Protein AF-A0A1V5R617-F1 (afdb_monomer_lite)

pLDDT: mean 70.95, std 18.34, range [31.22, 92.94]

Sequence (126 aa):
MLRLWLANPSRAIRITRGHPQPPNCPAWEDGQRGYFCGIEVAENHEGPVPVGRCCERIEAGEFAVFHHPAYDFEGEDAQVFAALHAAMEAWKSENRGFAPDDTRPTYQRHGSDTFGQVFCRPVKRA

Radius of gyration: 15.48 Å; chains: 1; bounding box: 42×34×39 Å

Structure (mmCIF, N/CA/C/O backbone):
data_AF-A0A1V5R617-F1
#
_entry.id   AF-A0A1V5R617-F1
#
loop_
_atom_site.group_PDB
_atom_site.id
_atom_site.type_symbol
_atom_site.label_atom_id
_atom_site.label_alt_id
_atom_site.label_comp_id
_atom_site.label_asym_id
_atom_site.label_entity_id
_atom_site.label_seq_id
_atom_site.pdbx_PDB_ins_code
_atom_site.Cartn_x
_atom_site.Cartn_y
_atom_site.Cartn_z
_atom_site.occupancy
_atom_site.B_iso_or_equiv
_atom_site.auth_seq_id
_atom_site.auth_comp_id
_atom_site.auth_asym_id
_atom_site.auth_atom_id
_atom_site.pdbx_PDB_model_num
ATOM 1 N N . MET A 1 1 ? -14.994 -7.681 -3.021 1.00 39.38 1 MET A N 1
ATOM 2 C CA . MET A 1 1 ? -15.274 -8.330 -1.715 1.00 39.38 1 MET A CA 1
ATOM 3 C C . MET A 1 1 ? -14.365 -7.679 -0.676 1.00 39.38 1 MET A C 1
ATOM 5 O O . MET A 1 1 ? -13.164 -7.880 -0.755 1.00 39.38 1 MET A O 1
ATOM 9 N N . LEU A 1 2 ? -14.891 -6.850 0.236 1.00 35.50 2 LEU A N 1
ATOM 10 C CA . LEU A 1 2 ? -14.096 -6.217 1.302 1.00 35.50 2 LEU A CA 1
ATOM 11 C C . LEU A 1 2 ? -13.626 -7.300 2.283 1.00 35.50 2 LEU A C 1
ATOM 13 O O . LEU A 1 2 ? -14.458 -8.005 2.853 1.00 35.50 2 LEU A O 1
ATOM 17 N N . ARG A 1 3 ? -12.314 -7.449 2.475 1.00 44.50 3 ARG A N 1
ATOM 18 C CA . ARG A 1 3 ? -11.746 -8.383 3.453 1.00 44.50 3 ARG A CA 1
ATOM 19 C C . ARG A 1 3 ? -10.894 -7.593 4.436 1.00 44.50 3 ARG A C 1
ATOM 21 O O . ARG A 1 3 ? -9.835 -7.099 4.071 1.00 44.50 3 ARG A O 1
ATOM 28 N N . LEU A 1 4 ? -11.366 -7.476 5.678 1.00 34.09 4 LEU A N 1
ATOM 29 C CA . LEU A 1 4 ? -10.550 -6.976 6.780 1.00 34.09 4 LEU A CA 1
ATOM 30 C C . LEU A 1 4 ? -9.444 -8.000 7.031 1.00 34.09 4 LEU A C 1
ATOM 32 O O . LEU A 1 4 ? -9.719 -9.113 7.475 1.00 34.09 4 LEU A O 1
ATOM 36 N N . TRP A 1 5 ? -8.209 -7.626 6.729 1.00 43.91 5 TRP A N 1
ATOM 37 C CA . TRP A 1 5 ? -7.045 -8.389 7.137 1.00 43.91 5 TRP A CA 1
ATOM 38 C C . TRP A 1 5 ? -6.402 -7.699 8.332 1.00 43.91 5 TRP A C 1
ATOM 40 O O . TRP A 1 5 ? -6.029 -6.532 8.252 1.00 43.91 5 TRP A O 1
ATOM 50 N N . LEU A 1 6 ? -6.154 -8.462 9.395 1.00 31.22 6 LEU A N 1
ATOM 51 C CA . LEU A 1 6 ? -4.978 -8.244 10.235 1.00 31.22 6 LEU A CA 1
ATOM 52 C C . LEU A 1 6 ? -3.765 -8.712 9.422 1.00 31.22 6 LEU A C 1
ATOM 54 O O . LEU A 1 6 ? -3.179 -9.757 9.686 1.00 31.22 6 LEU A O 1
ATOM 58 N N . ALA A 1 7 ? -3.456 -8.002 8.338 1.00 37.59 7 ALA A N 1
ATOM 59 C CA . ALA A 1 7 ? -2.202 -8.217 7.648 1.00 37.59 7 ALA A CA 1
ATOM 60 C C . ALA A 1 7 ? -1.156 -7.579 8.546 1.00 37.59 7 ALA A C 1
ATOM 62 O O . ALA A 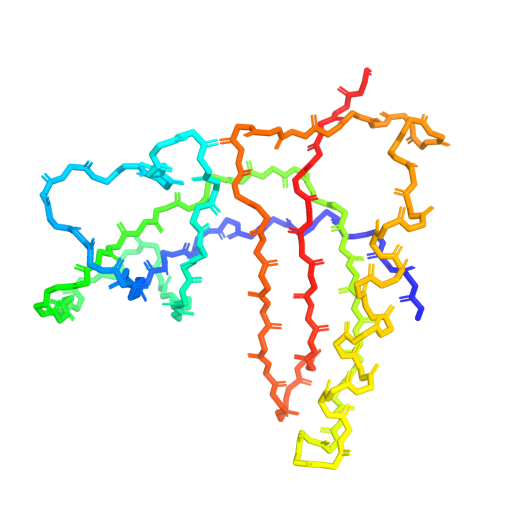1 7 ? -1.174 -6.368 8.724 1.00 37.59 7 ALA A O 1
ATOM 63 N N . ASN A 1 8 ? -0.300 -8.400 9.142 1.00 38.56 8 ASN A N 1
ATOM 64 C CA . ASN A 1 8 ? 0.940 -7.939 9.727 1.00 38.56 8 ASN A CA 1
ATOM 65 C C . ASN A 1 8 ? 1.854 -7.640 8.529 1.00 38.56 8 ASN A C 1
ATOM 67 O O . ASN A 1 8 ? 2.457 -8.576 8.004 1.00 38.56 8 ASN A O 1
ATOM 71 N N . PRO A 1 9 ? 1.947 -6.392 8.020 1.00 48.12 9 PRO A N 1
ATOM 72 C CA . PRO A 1 9 ? 2.850 -6.086 6.917 1.00 48.12 9 PRO A CA 1
ATOM 73 C C . PRO A 1 9 ? 4.288 -5.988 7.446 1.00 48.12 9 PRO A C 1
ATOM 75 O O . PRO A 1 9 ? 5.170 -5.481 6.758 1.00 48.12 9 PRO A O 1
ATOM 78 N N .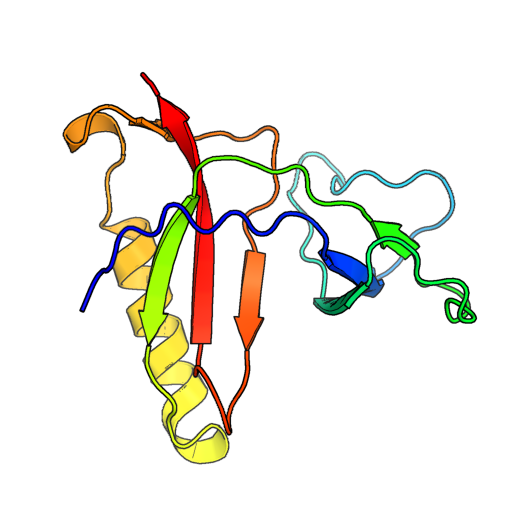 SER A 1 10 ? 4.510 -6.428 8.697 1.00 37.50 10 SER A N 1
ATOM 79 C CA . SER A 1 10 ? 5.794 -6.464 9.354 1.00 37.50 10 SER A CA 1
ATOM 80 C C . SER A 1 10 ? 6.790 -7.068 8.386 1.00 37.50 10 SER A C 1
ATOM 82 O O . SER A 1 10 ? 6.677 -8.248 8.045 1.00 37.50 10 SER A O 1
ATOM 84 N N . ARG A 1 11 ? 7.786 -6.238 8.064 1.00 44.25 11 ARG A N 1
ATOM 85 C CA . ARG A 1 11 ? 9.072 -6.566 7.437 1.00 44.25 11 ARG A CA 1
ATOM 86 C C . ARG A 1 11 ? 9.228 -6.210 5.962 1.00 44.25 11 ARG A C 1
ATOM 88 O O . ARG A 1 11 ? 10.132 -6.720 5.312 1.00 44.25 11 ARG A O 1
ATOM 95 N N . ALA A 1 12 ? 8.426 -5.263 5.486 1.00 43.59 12 ALA A N 1
ATOM 96 C CA . ALA A 1 12 ? 8.643 -4.564 4.228 1.00 43.59 12 ALA A CA 1
ATOM 97 C C . ALA A 1 12 ? 9.364 -3.226 4.457 1.00 43.59 12 ALA A C 1
ATOM 99 O O . ALA A 1 12 ? 8.744 -2.259 4.902 1.00 43.59 12 ALA A O 1
ATOM 100 N N . ILE A 1 13 ? 10.653 -3.136 4.131 1.00 49.09 13 ILE A N 1
ATOM 101 C CA . ILE A 1 13 ? 11.272 -1.827 3.878 1.00 49.09 13 ILE A CA 1
ATOM 102 C C . ILE A 1 13 ? 10.809 -1.385 2.489 1.00 49.09 13 ILE A C 1
ATOM 104 O O . ILE A 1 13 ? 10.765 -2.203 1.571 1.00 49.09 13 ILE A O 1
ATOM 108 N N . ARG A 1 14 ? 10.432 -0.117 2.309 1.00 56.34 14 ARG A N 1
ATOM 109 C CA . ARG A 1 14 ? 10.115 0.405 0.974 1.00 56.34 14 ARG A CA 1
ATOM 110 C C . ARG A 1 14 ? 11.204 1.312 0.453 1.00 56.34 14 ARG A C 1
ATOM 112 O O . ARG A 1 14 ? 11.550 2.283 1.114 1.00 56.34 14 ARG A O 1
ATOM 119 N N . ILE A 1 15 ? 11.683 1.017 -0.757 1.00 50.97 15 ILE A N 1
ATOM 120 C CA . ILE A 1 15 ? 12.578 1.903 -1.511 1.00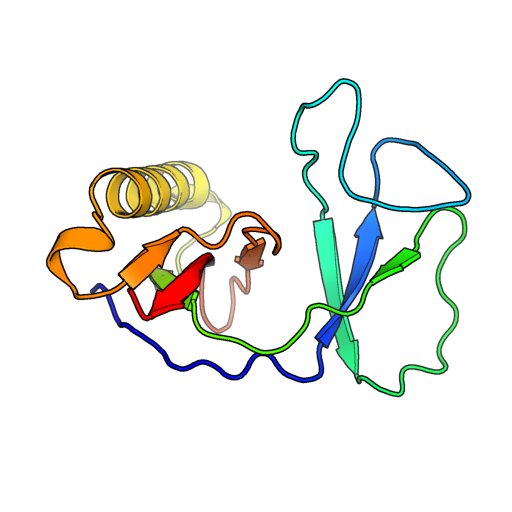 50.97 15 ILE A CA 1
ATOM 121 C C . ILE A 1 15 ? 11.715 2.942 -2.222 1.00 50.97 15 ILE A C 1
ATOM 123 O O . ILE A 1 15 ? 11.152 2.670 -3.284 1.00 50.97 15 ILE A O 1
ATOM 127 N N . THR A 1 16 ? 11.575 4.124 -1.640 1.00 50.41 16 THR A N 1
ATOM 128 C CA . THR A 1 16 ? 10.648 5.147 -2.130 1.00 50.41 16 THR A CA 1
ATOM 129 C C . THR A 1 16 ? 11.308 6.096 -3.134 1.00 50.41 16 THR A C 1
ATOM 131 O O . THR A 1 16 ? 12.449 6.520 -2.953 1.00 50.41 16 THR A O 1
ATOM 134 N N . ARG A 1 17 ? 10.605 6.435 -4.229 1.00 39.34 17 ARG A N 1
ATOM 135 C CA . ARG A 1 17 ? 10.839 7.665 -5.011 1.00 39.34 17 ARG A CA 1
ATOM 136 C C . ARG A 1 17 ? 10.056 8.778 -4.325 1.00 39.34 17 ARG A C 1
ATOM 138 O O . ARG A 1 17 ? 8.829 8.731 -4.346 1.00 39.34 17 ARG A O 1
ATOM 145 N N . GLY A 1 18 ? 10.740 9.773 -3.778 1.00 39.56 18 GLY A N 1
ATOM 146 C CA . GLY A 1 18 ? 10.148 11.100 -3.648 1.00 39.56 18 GLY A CA 1
ATOM 147 C C . GLY A 1 18 ? 10.287 11.820 -4.989 1.00 39.56 18 GLY A C 1
ATOM 148 O O . GLY A 1 18 ? 11.385 11.874 -5.546 1.00 39.56 18 GLY A O 1
ATOM 149 N N . HIS A 1 19 ? 9.200 12.372 -5.529 1.00 38.09 19 HIS A N 1
ATOM 150 C CA . HIS A 1 19 ? 9.355 13.674 -6.186 1.00 38.09 19 HIS A CA 1
ATOM 151 C C . HIS A 1 19 ? 9.798 14.659 -5.081 1.00 38.09 19 HIS A C 1
ATOM 153 O O . HIS A 1 19 ? 9.397 14.485 -3.935 1.00 38.09 19 HIS A O 1
ATOM 159 N N . PRO A 1 20 ? 10.800 15.497 -5.366 1.00 41.09 20 PRO A N 1
ATOM 160 C CA . PRO A 1 20 ? 12.087 15.502 -4.664 1.00 41.09 20 PRO A CA 1
ATOM 161 C C . PRO A 1 20 ? 12.015 15.919 -3.186 1.00 41.09 20 PRO A C 1
ATOM 163 O O . PRO A 1 20 ? 11.357 16.903 -2.891 1.00 41.09 20 PRO A O 1
ATOM 166 N N . GLN A 1 21 ? 12.821 15.279 -2.314 1.00 43.62 21 GLN A N 1
ATOM 167 C CA . GLN A 1 21 ? 13.720 15.983 -1.369 1.00 43.62 21 GLN A CA 1
ATOM 168 C C . GLN A 1 21 ? 14.675 15.051 -0.568 1.00 43.62 21 GLN A C 1
ATOM 170 O O . GLN A 1 21 ? 14.253 13.998 -0.087 1.00 43.62 21 GLN A O 1
ATOM 175 N N . PRO A 1 22 ? 15.962 15.431 -0.392 1.00 39.34 22 PRO A N 1
ATOM 176 C CA . PRO A 1 22 ? 16.873 14.940 0.659 1.00 39.34 22 PRO A CA 1
ATOM 177 C C . PRO A 1 22 ? 16.881 15.893 1.887 1.00 39.34 22 PRO A C 1
ATOM 179 O O . PRO A 1 22 ? 16.327 16.984 1.785 1.00 39.34 22 PRO A O 1
ATOM 182 N N . PRO A 1 23 ? 17.594 15.624 3.005 1.00 39.78 23 PRO A N 1
ATOM 183 C CA . PRO A 1 23 ? 18.062 14.367 3.577 1.00 39.78 23 PRO A CA 1
ATOM 184 C C . PRO A 1 23 ? 17.580 14.233 5.044 1.00 39.78 23 PRO A C 1
ATOM 186 O O . PRO A 1 23 ? 18.411 14.122 5.928 1.00 39.78 23 PRO A O 1
ATOM 189 N N . ASN A 1 24 ? 16.278 14.326 5.338 1.00 39.47 24 ASN A N 1
ATOM 190 C CA . ASN A 1 24 ? 15.689 14.018 6.658 1.00 39.47 24 ASN A CA 1
ATOM 191 C C . ASN A 1 24 ? 14.181 13.780 6.467 1.00 39.47 24 ASN A C 1
ATOM 193 O O . ASN A 1 24 ? 13.383 14.703 6.571 1.00 39.47 24 ASN A O 1
ATOM 197 N N . CYS A 1 25 ? 13.811 12.563 6.071 1.00 46.31 25 CYS A N 1
ATOM 198 C CA . CYS A 1 25 ? 12.4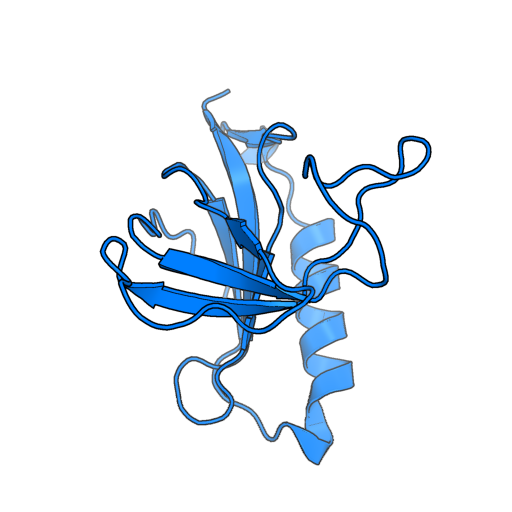79 12.227 5.563 1.00 46.31 25 CYS A CA 1
ATOM 199 C C . CYS A 1 25 ? 11.442 12.108 6.697 1.00 46.31 25 CYS A C 1
ATOM 201 O O . CYS A 1 25 ? 11.549 11.208 7.531 1.00 46.31 25 CYS A O 1
ATOM 203 N N . PRO A 1 26 ? 10.422 12.981 6.708 1.00 44.75 26 PRO A N 1
ATOM 204 C CA . PRO A 1 26 ? 9.053 12.495 6.814 1.00 44.75 26 PRO A CA 1
ATOM 205 C C . PRO A 1 26 ? 8.175 13.039 5.674 1.00 44.75 26 PRO A C 1
ATOM 207 O O . PRO A 1 26 ? 8.445 14.080 5.086 1.00 44.75 26 PRO A O 1
ATOM 210 N N . ALA A 1 27 ? 7.109 12.297 5.383 1.00 45.41 27 ALA A N 1
ATOM 211 C CA . ALA A 1 27 ? 6.113 12.431 4.316 1.00 45.41 27 ALA A CA 1
ATOM 212 C C . ALA A 1 27 ? 5.286 13.741 4.237 1.00 45.41 27 ALA A C 1
ATOM 214 O O . ALA A 1 27 ? 4.084 13.682 3.963 1.00 45.41 27 ALA A O 1
ATOM 215 N N . TRP A 1 28 ? 5.880 14.907 4.491 1.00 44.72 28 TRP A N 1
ATOM 216 C CA . TRP A 1 28 ? 5.155 16.166 4.666 1.00 44.72 28 TRP A CA 1
ATOM 217 C C . TRP A 1 28 ? 5.838 17.316 3.924 1.00 44.72 28 TRP A C 1
ATOM 219 O O . TRP A 1 28 ? 6.934 17.726 4.293 1.00 44.72 28 TRP A O 1
ATOM 229 N N . GLU A 1 29 ? 5.153 17.873 2.926 1.00 43.09 29 GLU A N 1
ATOM 230 C CA . GLU A 1 29 ? 5.483 19.171 2.325 1.00 43.09 29 GLU A CA 1
ATOM 231 C C . GLU A 1 29 ? 4.289 20.103 2.586 1.00 43.09 29 GLU A C 1
ATOM 233 O O . GLU A 1 29 ? 3.150 19.733 2.306 1.00 43.09 29 GLU A O 1
ATOM 238 N N . ASP A 1 30 ? 4.512 21.258 3.220 1.00 42.31 30 ASP A N 1
ATOM 239 C CA . ASP A 1 30 ? 3.486 22.281 3.510 1.00 42.31 30 ASP A CA 1
ATOM 240 C C . ASP A 1 30 ? 2.184 21.775 4.173 1.00 42.31 30 ASP A C 1
ATOM 242 O O . ASP A 1 30 ? 1.084 22.273 3.925 1.00 42.31 30 ASP A O 1
ATOM 246 N N . GLY A 1 31 ? 2.283 20.759 5.037 1.00 44.34 31 GLY A N 1
ATOM 247 C CA . GLY A 1 31 ? 1.118 20.165 5.706 1.00 44.34 31 GLY A CA 1
ATOM 248 C C . GLY A 1 31 ? 0.255 19.277 4.799 1.00 44.34 31 GLY A C 1
ATOM 249 O O . GLY A 1 31 ? -0.788 18.791 5.239 1.00 44.34 31 GLY A O 1
ATOM 250 N N . GLN A 1 32 ? 0.688 19.021 3.562 1.00 44.28 32 GLN A N 1
ATOM 251 C CA . GLN A 1 32 ? 0.072 18.061 2.655 1.00 44.28 32 GLN A CA 1
ATOM 252 C C . GLN A 1 32 ? 0.798 16.713 2.719 1.00 44.28 32 GLN A C 1
ATOM 254 O O . GLN A 1 32 ? 2.028 16.627 2.717 1.00 44.28 32 GLN A O 1
ATOM 259 N N . ARG A 1 33 ? 0.009 15.635 2.781 1.00 55.16 33 ARG A N 1
ATOM 260 C CA . ARG A 1 33 ? 0.519 14.262 2.707 1.00 55.16 33 ARG A CA 1
ATOM 261 C C . ARG A 1 33 ? 1.055 14.000 1.303 1.00 55.16 33 ARG A C 1
ATOM 263 O O . ARG A 1 33 ? 0.281 13.983 0.347 1.00 55.16 33 ARG A O 1
ATOM 270 N N . GLY A 1 34 ? 2.359 13.759 1.192 1.00 54.97 34 GLY A N 1
ATOM 271 C CA . GLY A 1 34 ? 2.976 13.296 -0.050 1.00 54.97 34 GLY A CA 1
ATOM 272 C C . GLY A 1 34 ? 2.590 11.849 -0.390 1.00 54.97 34 GLY A C 1
ATOM 273 O O . GLY A 1 34 ? 2.131 11.091 0.466 1.00 54.97 34 GLY A O 1
ATOM 274 N N . TYR A 1 35 ? 2.803 11.444 -1.644 1.00 56.97 35 TYR A N 1
ATOM 275 C CA . TYR A 1 35 ? 2.701 10.046 -2.071 1.00 56.97 35 TYR A CA 1
ATOM 276 C C . TYR A 1 35 ? 4.094 9.478 -2.346 1.00 56.97 35 TYR A C 1
ATOM 278 O O . TYR A 1 35 ? 4.913 10.116 -3.006 1.00 56.97 35 TYR A O 1
ATOM 286 N N . PHE A 1 36 ? 4.338 8.250 -1.890 1.00 62.69 36 PHE A N 1
ATOM 287 C CA . PHE A 1 36 ? 5.580 7.530 -2.150 1.00 62.69 36 PHE A CA 1
ATOM 288 C C . PHE A 1 36 ? 5.307 6.292 -2.990 1.00 62.69 36 PHE A C 1
ATOM 290 O O . PHE A 1 36 ? 4.444 5.478 -2.667 1.00 62.69 36 PHE A O 1
ATOM 297 N N . CYS A 1 37 ? 6.103 6.118 -4.041 1.00 65.50 37 CYS A N 1
ATOM 298 C CA . CYS A 1 37 ? 6.101 4.905 -4.847 1.00 65.50 37 CYS A CA 1
ATOM 299 C C . CYS A 1 37 ? 7.364 4.102 -4.549 1.00 65.50 37 CYS A C 1
ATOM 301 O O . CYS A 1 37 ? 8.471 4.635 -4.656 1.00 65.50 37 CYS A O 1
ATOM 303 N N . GLY A 1 38 ? 7.217 2.824 -4.214 1.00 69.38 38 GLY A N 1
ATOM 304 C CA . GLY A 1 38 ? 8.352 1.967 -3.907 1.00 69.38 38 GLY A CA 1
ATOM 305 C C . GLY A 1 38 ? 8.030 0.486 -3.978 1.00 69.38 38 GLY A C 1
ATOM 306 O O . GLY A 1 38 ? 6.869 0.101 -4.097 1.00 69.38 38 GLY A O 1
ATOM 307 N N . ILE A 1 39 ? 9.079 -0.326 -3.892 1.00 73.31 39 ILE A N 1
ATOM 308 C CA . ILE A 1 39 ? 8.984 -1.784 -3.803 1.00 73.31 39 ILE A CA 1
ATOM 309 C C . ILE A 1 39 ? 9.214 -2.231 -2.366 1.00 73.31 39 ILE A C 1
ATOM 311 O O . ILE A 1 39 ? 9.975 -1.600 -1.637 1.00 73.31 39 ILE A O 1
ATOM 315 N N . GLU A 1 40 ? 8.560 -3.315 -1.978 1.00 75.88 40 GLU A N 1
ATOM 316 C CA . GLU A 1 40 ? 8.802 -4.003 -0.716 1.00 75.88 40 GLU A CA 1
ATOM 317 C C . GLU A 1 40 ? 10.095 -4.822 -0.811 1.00 75.88 40 GLU A C 1
ATOM 319 O O . GLU A 1 40 ? 10.274 -5.613 -1.736 1.00 75.88 40 GLU A O 1
ATOM 324 N N . VAL A 1 41 ? 11.003 -4.608 0.137 1.00 73.19 41 VAL A N 1
ATOM 325 C CA . VAL A 1 41 ? 12.239 -5.377 0.308 1.00 73.19 41 VAL A CA 1
ATOM 326 C C . VAL A 1 41 ? 12.294 -5.964 1.717 1.00 73.19 41 VAL A C 1
ATOM 328 O O . VAL A 1 41 ? 11.594 -5.501 2.620 1.00 73.19 41 VAL A O 1
ATOM 331 N N . ALA A 1 42 ? 13.130 -6.987 1.902 1.00 76.62 42 ALA A N 1
ATOM 332 C CA . ALA A 1 42 ? 13.317 -7.638 3.195 1.00 76.62 42 ALA A CA 1
ATOM 333 C C . ALA A 1 42 ? 13.752 -6.641 4.289 1.00 76.62 42 ALA A C 1
ATOM 335 O O . ALA A 1 42 ? 14.482 -5.689 4.021 1.00 76.62 42 ALA A O 1
ATOM 336 N N . GLU A 1 43 ? 13.350 -6.885 5.538 1.00 71.50 43 GLU A N 1
ATOM 337 C CA . GLU A 1 43 ? 13.704 -6.032 6.687 1.00 71.50 43 GLU A CA 1
ATOM 338 C C . GLU A 1 43 ? 15.217 -5.880 6.902 1.00 71.50 43 GLU A C 1
ATOM 340 O O . GLU A 1 43 ? 15.671 -4.847 7.384 1.00 71.50 43 GLU A O 1
ATOM 345 N N . ASN A 1 44 ? 15.998 -6.888 6.525 1.00 78.56 44 ASN A N 1
ATOM 346 C CA . ASN A 1 44 ? 17.456 -6.878 6.564 1.00 78.56 44 ASN A CA 1
ATOM 347 C C . ASN A 1 44 ? 18.066 -6.636 5.174 1.00 78.56 44 ASN A C 1
ATOM 349 O O . ASN A 1 44 ? 19.097 -7.214 4.845 1.00 78.56 44 ASN A O 1
ATOM 353 N N . HIS A 1 45 ? 17.413 -5.847 4.316 1.00 79.75 45 HIS A N 1
ATOM 354 C CA . HIS A 1 45 ? 17.965 -5.518 3.007 1.00 79.75 45 HIS A CA 1
ATOM 355 C C . HIS A 1 45 ? 19.293 -4.760 3.149 1.00 79.75 45 HIS A C 1
ATOM 357 O O . HIS A 1 45 ? 19.318 -3.592 3.526 1.00 79.75 45 HIS A O 1
ATOM 363 N N . GLU A 1 46 ? 20.387 -5.435 2.801 1.00 80.56 46 GLU A N 1
ATOM 364 C CA . GLU A 1 46 ? 21.750 -4.882 2.756 1.00 80.56 46 GLU A CA 1
ATOM 365 C C . GLU A 1 46 ? 22.159 -4.448 1.337 1.00 80.56 46 GLU A C 1
ATOM 367 O O . GLU A 1 46 ? 23.301 -4.059 1.093 1.00 80.56 46 GLU A O 1
ATOM 372 N N . GLY A 1 47 ? 21.236 -4.539 0.374 1.00 80.50 47 GLY A N 1
ATOM 373 C CA . GLY A 1 47 ? 21.488 -4.141 -1.005 1.00 80.50 47 GLY A CA 1
ATOM 374 C C . GLY A 1 47 ? 21.626 -2.622 -1.166 1.00 80.50 47 GLY A C 1
ATOM 375 O O . GLY A 1 47 ? 21.195 -1.844 -0.310 1.00 80.50 47 GLY A O 1
ATOM 376 N N . PRO A 1 48 ? 22.230 -2.170 -2.278 1.00 80.75 48 PRO A N 1
ATOM 377 C CA . PRO A 1 48 ? 22.399 -0.749 -2.535 1.00 80.75 48 PRO A CA 1
ATOM 378 C C . PRO A 1 48 ? 21.042 -0.068 -2.742 1.00 80.75 48 PRO A C 1
ATOM 380 O O . PRO A 1 48 ? 20.254 -0.457 -3.606 1.00 80.75 48 PRO A O 1
ATOM 383 N N . VAL A 1 49 ? 20.804 1.009 -1.995 1.00 80.56 49 VAL A N 1
ATOM 384 C CA . VAL A 1 49 ? 19.677 1.920 -2.223 1.00 80.56 49 VAL A CA 1
ATOM 385 C C . VAL A 1 49 ? 20.094 2.936 -3.292 1.00 80.56 49 VAL A C 1
ATOM 387 O O . VAL A 1 49 ? 21.103 3.620 -3.103 1.00 80.56 49 VAL A O 1
ATOM 390 N N . PRO A 1 50 ? 19.373 3.053 -4.426 1.00 76.81 50 PRO A N 1
ATOM 391 C CA . PRO A 1 50 ? 19.751 3.988 -5.483 1.00 76.81 50 PRO A CA 1
ATOM 392 C C . PRO A 1 50 ? 19.796 5.443 -4.997 1.00 76.81 50 PRO A C 1
ATOM 394 O O . PRO A 1 50 ? 19.021 5.844 -4.129 1.00 76.81 50 PRO A O 1
ATOM 397 N N . VAL A 1 51 ? 20.665 6.258 -5.601 1.00 77.75 51 VAL A N 1
ATOM 398 C CA . VAL A 1 51 ? 20.780 7.691 -5.278 1.00 77.75 51 VAL A CA 1
ATOM 399 C C . VAL A 1 51 ? 19.416 8.382 -5.405 1.00 77.75 51 VAL A C 1
ATOM 401 O O . VAL A 1 51 ? 18.698 8.193 -6.388 1.00 77.75 51 VAL A O 1
ATOM 404 N N . GLY A 1 52 ? 19.058 9.186 -4.400 1.00 71.50 52 GLY A N 1
ATOM 405 C CA . GLY A 1 52 ? 17.769 9.885 -4.344 1.00 71.50 52 GLY A CA 1
ATOM 406 C C . GLY A 1 52 ? 16.587 8.998 -3.937 1.00 71.50 52 GLY A C 1
ATOM 407 O O . GLY A 1 52 ? 15.437 9.393 -4.126 1.00 71.50 52 GLY A O 1
ATOM 408 N N . ARG A 1 53 ? 16.851 7.799 -3.407 1.00 68.31 53 ARG A N 1
ATOM 409 C CA . ARG A 1 53 ? 15.852 6.914 -2.804 1.00 68.31 53 ARG A CA 1
ATOM 410 C C . ARG A 1 53 ? 16.120 6.754 -1.314 1.00 68.31 53 ARG A C 1
ATOM 412 O O . ARG A 1 53 ? 17.264 6.839 -0.873 1.00 68.31 53 ARG A O 1
ATOM 419 N N . CYS A 1 54 ? 15.061 6.477 -0.566 1.00 69.00 54 CYS A N 1
ATOM 420 C CA . CYS A 1 54 ? 15.134 6.191 0.861 1.00 69.00 54 CYS A CA 1
ATOM 421 C C . CYS A 1 54 ? 14.521 4.823 1.145 1.00 69.00 54 CYS A C 1
ATOM 423 O O . CYS A 1 54 ? 13.583 4.407 0.467 1.00 69.00 54 CYS A O 1
ATOM 425 N N . CYS A 1 55 ? 15.055 4.149 2.159 1.00 70.56 55 CYS A N 1
ATOM 426 C CA . CYS A 1 55 ? 14.453 2.965 2.750 1.00 70.56 55 CYS A CA 1
ATOM 427 C C . CYS A 1 55 ? 13.653 3.392 3.976 1.00 70.56 55 CYS A C 1
ATOM 429 O O . CYS A 1 55 ? 14.238 3.818 4.969 1.00 70.56 55 CYS A O 1
ATOM 431 N N . GLU A 1 56 ? 12.331 3.273 3.911 1.00 71.50 56 GLU A N 1
ATOM 432 C CA . GLU A 1 56 ? 11.456 3.575 5.043 1.00 71.50 56 GLU A CA 1
ATOM 433 C C . GLU A 1 56 ? 10.842 2.293 5.603 1.00 71.50 56 GLU A C 1
ATOM 435 O O . GLU A 1 56 ? 10.383 1.421 4.855 1.00 71.50 56 GLU A O 1
ATOM 440 N N . ARG A 1 57 ? 10.850 2.181 6.933 1.00 72.56 57 ARG A N 1
ATOM 441 C CA . ARG A 1 57 ? 10.169 1.111 7.654 1.00 72.56 57 ARG A CA 1
ATOM 442 C C . ARG A 1 57 ? 8.740 1.547 7.942 1.00 72.56 57 ARG A C 1
ATOM 444 O O . ARG A 1 57 ? 8.520 2.570 8.579 1.00 72.56 57 ARG A O 1
ATOM 451 N N . ILE A 1 58 ? 7.782 0.731 7.518 1.00 72.19 58 ILE A N 1
ATOM 452 C CA . ILE A 1 58 ? 6.386 0.890 7.921 1.00 72.19 58 ILE A CA 1
ATOM 453 C C . ILE A 1 58 ? 6.156 -0.001 9.136 1.00 72.19 58 ILE A C 1
ATOM 455 O O . ILE A 1 58 ? 6.268 -1.225 9.047 1.00 72.19 58 ILE A O 1
ATOM 459 N N . GLU A 1 59 ? 5.846 0.622 10.269 1.00 72.81 59 GLU A N 1
ATOM 460 C CA . GLU A 1 59 ? 5.561 -0.097 11.507 1.00 72.81 59 GLU A CA 1
ATOM 461 C C . GLU A 1 59 ? 4.324 -0.993 11.371 1.00 72.81 59 GLU A C 1
ATOM 463 O O . GLU A 1 59 ? 3.342 -0.671 10.687 1.00 72.81 59 GLU A O 1
ATOM 468 N N . ALA A 1 60 ? 4.378 -2.138 12.049 1.00 75.38 60 ALA A N 1
ATOM 469 C CA . ALA A 1 60 ? 3.259 -3.063 12.111 1.00 75.38 60 ALA A CA 1
ATOM 470 C C . ALA A 1 60 ? 2.054 -2.417 12.809 1.00 75.38 60 ALA A C 1
ATOM 472 O O . ALA A 1 60 ? 2.191 -1.641 13.753 1.00 75.38 60 ALA A O 1
ATOM 473 N N . GLY A 1 61 ? 0.851 -2.773 12.371 1.00 78.62 61 GLY A N 1
ATOM 474 C CA . GLY A 1 61 ? -0.376 -2.350 13.033 1.00 78.62 61 GLY A CA 1
ATOM 475 C C . GLY A 1 61 ? -1.616 -2.736 12.244 1.00 78.62 61 GLY A C 1
ATOM 476 O O . GLY A 1 61 ? -1.532 -3.438 11.238 1.00 78.62 61 GLY A O 1
ATOM 477 N N . GLU A 1 62 ? -2.778 -2.282 12.707 1.00 85.75 62 GLU A N 1
ATOM 478 C CA . GLU A 1 62 ? -4.056 -2.598 12.069 1.00 85.75 62 GLU A CA 1
ATOM 479 C C . GLU A 1 62 ? -4.287 -1.705 10.838 1.00 85.75 62 GLU A C 1
ATOM 481 O O . GLU A 1 62 ? -3.954 -0.513 10.838 1.00 85.75 62 GLU A O 1
ATOM 486 N N . PHE A 1 63 ? -4.851 -2.298 9.782 1.00 84.94 63 PHE A N 1
ATOM 487 C CA . PHE A 1 63 ? -5.209 -1.619 8.538 1.00 84.94 63 PHE A CA 1
ATOM 488 C C . PHE A 1 63 ? -6.594 -2.077 8.067 1.00 84.94 63 PHE A C 1
ATOM 490 O O . PHE A 1 63 ? -6.919 -3.264 8.094 1.00 84.94 63 PHE A O 1
ATOM 497 N N . ALA A 1 64 ? -7.396 -1.142 7.566 1.00 87.38 64 ALA A N 1
ATOM 498 C CA . ALA A 1 64 ? -8.523 -1.461 6.704 1.00 87.38 64 ALA A CA 1
ATOM 499 C C . ALA A 1 64 ? -7.994 -1.736 5.290 1.00 87.38 64 ALA A C 1
ATOM 501 O O . ALA A 1 64 ? -7.298 -0.899 4.711 1.00 87.38 64 ALA A O 1
ATOM 502 N N . VAL A 1 65 ? -8.306 -2.916 4.752 1.00 86.56 65 VAL A N 1
ATOM 503 C CA . VAL A 1 65 ? -7.760 -3.402 3.480 1.00 86.56 65 VAL A CA 1
ATOM 504 C C . VAL A 1 65 ? -8.865 -3.488 2.429 1.00 86.56 65 VAL A C 1
ATOM 506 O O . VAL A 1 65 ? -9.858 -4.197 2.599 1.00 86.56 65 VAL A O 1
ATOM 509 N N . PHE A 1 66 ? -8.671 -2.774 1.324 1.00 88.12 66 PHE A N 1
ATOM 510 C CA . PHE A 1 66 ? -9.543 -2.774 0.152 1.00 88.12 66 PHE A CA 1
ATOM 511 C C . PHE A 1 66 ? -8.809 -3.495 -0.966 1.00 88.12 66 PHE A C 1
ATOM 513 O O . PHE A 1 66 ? -7.707 -3.102 -1.329 1.00 88.12 66 PHE A O 1
ATOM 520 N N . HIS A 1 67 ? -9.391 -4.576 -1.474 1.00 88.94 67 HIS A N 1
ATOM 521 C CA . HIS A 1 67 ? -8.715 -5.490 -2.388 1.00 88.94 67 HIS A CA 1
ATOM 522 C C . HIS A 1 67 ? -9.544 -5.715 -3.644 1.00 88.94 67 HIS A C 1
ATOM 524 O O . HIS A 1 67 ? -10.744 -6.003 -3.564 1.00 88.94 67 HIS A O 1
ATOM 530 N N . HIS A 1 68 ? -8.867 -5.619 -4.782 1.00 88.62 68 HIS A N 1
ATOM 531 C CA . HIS A 1 68 ? -9.331 -6.111 -6.063 1.00 88.62 68 HIS A CA 1
ATOM 532 C C . HIS A 1 68 ? -8.381 -7.224 -6.536 1.00 88.62 68 HIS A C 1
ATOM 534 O O . HIS A 1 68 ? -7.164 -7.021 -6.492 1.00 88.62 68 HIS A O 1
ATOM 540 N N . PRO A 1 69 ? -8.894 -8.397 -6.963 1.00 88.69 69 PRO A N 1
ATOM 541 C CA . PRO A 1 69 ? -8.063 -9.461 -7.533 1.00 88.69 69 PRO A CA 1
ATOM 542 C C . PRO A 1 69 ? -7.346 -8.988 -8.804 1.00 88.69 69 PRO A C 1
ATOM 544 O O . PRO A 1 69 ? -7.616 -7.889 -9.281 1.00 88.69 69 PRO A O 1
ATOM 547 N N . ALA A 1 70 ? -6.440 -9.810 -9.341 1.00 88.44 70 ALA A N 1
ATOM 548 C CA . ALA A 1 70 ? -5.785 -9.542 -10.621 1.00 88.44 70 ALA A CA 1
ATOM 549 C C . ALA A 1 70 ? -6.809 -9.197 -11.721 1.00 88.44 70 ALA A C 1
ATOM 551 O O . ALA A 1 70 ? -7.910 -9.753 -11.747 1.00 88.44 70 ALA A O 1
ATOM 552 N N . TYR A 1 71 ? -6.434 -8.258 -12.582 1.00 87.75 71 TYR A N 1
ATOM 553 C CA . TYR A 1 71 ? -7.248 -7.692 -13.657 1.00 87.75 71 TYR A CA 1
ATOM 554 C C . TYR A 1 71 ? -6.337 -7.316 -14.832 1.00 87.75 71 TYR A C 1
ATOM 556 O O . TYR A 1 71 ? -5.114 -7.271 -14.664 1.00 87.75 71 TYR A O 1
ATOM 564 N N . ASP A 1 72 ? -6.914 -7.051 -16.003 1.00 88.69 72 ASP A N 1
ATOM 565 C CA . ASP A 1 72 ? -6.162 -6.523 -17.140 1.00 88.69 72 ASP A CA 1
ATOM 566 C C . ASP A 1 72 ? -5.747 -5.080 -16.845 1.00 88.69 72 ASP A C 1
ATOM 568 O O . ASP A 1 72 ? -6.548 -4.148 -16.919 1.00 88.69 72 ASP A O 1
ATOM 572 N N . PHE A 1 73 ? -4.484 -4.892 -16.465 1.00 84.31 73 PHE A N 1
ATOM 573 C CA . PHE A 1 73 ? -3.995 -3.590 -16.032 1.00 84.31 73 PHE A CA 1
ATOM 574 C C . PHE A 1 73 ? -4.069 -2.535 -17.141 1.00 84.31 73 PHE A C 1
ATOM 576 O O . PHE A 1 73 ? -4.358 -1.374 -16.862 1.00 84.31 73 PHE A O 1
ATOM 583 N N . GLU A 1 74 ? -3.852 -2.924 -18.398 1.00 87.12 74 GLU A N 1
ATOM 584 C CA . GLU A 1 74 ? -3.871 -1.977 -19.514 1.00 87.12 74 GLU A CA 1
ATOM 585 C C . GLU A 1 74 ? -5.293 -1.494 -19.825 1.00 87.12 74 GLU A C 1
ATOM 587 O O . GLU A 1 74 ? -5.489 -0.322 -20.155 1.00 87.12 74 GLU A O 1
ATOM 592 N N . GLY A 1 75 ? -6.287 -2.378 -19.693 1.00 90.81 75 GLY A N 1
ATOM 593 C CA . GLY A 1 75 ? -7.685 -2.078 -20.002 1.00 90.81 75 GLY A CA 1
ATOM 594 C C . GLY A 1 75 ? -8.521 -1.565 -18.825 1.00 90.81 75 GLY A C 1
ATOM 595 O O . GLY A 1 75 ? -9.457 -0.791 -19.034 1.00 90.81 75 GLY A O 1
ATOM 596 N N . GLU A 1 76 ? -8.214 -1.983 -17.594 1.00 89.50 76 GLU A N 1
ATOM 597 C CA . GLU A 1 76 ? -9.138 -1.873 -16.454 1.00 89.50 76 GLU A CA 1
ATOM 598 C C . GLU A 1 76 ? -8.610 -1.022 -15.278 1.00 89.50 76 GLU A C 1
ATOM 600 O O . GLU A 1 76 ? -9.396 -0.696 -14.384 1.00 89.50 76 GLU A O 1
ATOM 605 N N . ASP A 1 77 ? -7.334 -0.598 -15.257 1.00 88.25 77 ASP A N 1
ATOM 606 C CA . ASP A 1 77 ? -6.717 0.076 -14.088 1.00 88.25 77 ASP A CA 1
ATOM 607 C C . ASP A 1 77 ? -7.501 1.299 -13.604 1.00 88.25 77 ASP A C 1
ATOM 609 O O . ASP A 1 77 ? -7.840 1.396 -12.424 1.00 88.25 77 ASP A O 1
ATOM 613 N N . ALA A 1 78 ? -7.899 2.197 -14.509 1.00 89.31 78 ALA A N 1
ATOM 614 C CA . ALA A 1 78 ? -8.652 3.393 -14.132 1.00 89.31 78 ALA A CA 1
ATOM 615 C C . ALA A 1 78 ? -9.990 3.054 -13.445 1.00 89.31 78 ALA A C 1
ATOM 617 O O . ALA A 1 78 ? -10.385 3.707 -12.473 1.00 89.31 78 ALA A O 1
ATOM 618 N N . GLN A 1 79 ? -10.683 2.019 -13.927 1.00 92.94 79 GLN A N 1
ATOM 619 C CA . GLN A 1 79 ? -11.955 1.579 -13.360 1.00 92.94 79 GLN A CA 1
ATOM 620 C C . GLN A 1 79 ? -11.751 0.914 -11.996 1.00 92.94 79 GLN A C 1
ATOM 622 O O . GLN A 1 79 ? -12.475 1.223 -11.044 1.00 92.94 79 GLN A O 1
ATOM 627 N N . VAL A 1 80 ? -10.763 0.023 -11.888 1.00 90.06 80 VAL A N 1
ATOM 628 C CA . VAL A 1 80 ? -10.459 -0.692 -10.645 1.00 90.06 80 VAL A CA 1
ATOM 629 C C . VAL A 1 80 ? -9.970 0.273 -9.567 1.00 90.06 80 VAL A C 1
ATOM 631 O O . VAL A 1 80 ? -10.453 0.221 -8.431 1.00 90.06 80 VAL A O 1
ATOM 634 N N . PHE A 1 81 ? -9.088 1.209 -9.921 1.00 87.75 81 PHE A N 1
ATOM 635 C CA . PHE A 1 81 ? -8.623 2.268 -9.031 1.00 87.75 81 PHE A CA 1
ATOM 636 C C . PHE A 1 81 ? -9.798 3.091 -8.491 1.00 87.75 81 PHE A C 1
ATOM 638 O O . PHE A 1 81 ? -9.922 3.274 -7.276 1.00 87.75 81 PHE A O 1
ATOM 645 N N . ALA A 1 82 ? -10.696 3.549 -9.372 1.00 89.19 82 ALA A N 1
ATOM 646 C CA . ALA A 1 82 ? -11.865 4.328 -8.975 1.00 89.19 82 ALA A CA 1
ATOM 647 C C . ALA A 1 82 ? -12.794 3.537 -8.039 1.00 89.19 82 ALA A C 1
ATOM 649 O O . ALA A 1 82 ? -13.265 4.074 -7.033 1.00 89.19 82 ALA A O 1
ATOM 650 N N . ALA A 1 83 ? -13.019 2.251 -8.321 1.00 90.62 83 ALA A N 1
ATOM 651 C CA . ALA A 1 83 ? -13.842 1.381 -7.487 1.00 90.62 83 ALA A CA 1
ATOM 652 C C . ALA A 1 83 ? -13.235 1.163 -6.089 1.00 90.62 83 ALA A C 1
ATOM 654 O O . ALA A 1 83 ? -13.947 1.239 -5.084 1.00 90.62 83 ALA A O 1
ATOM 655 N N . LEU A 1 84 ? -11.920 0.932 -6.004 1.00 88.81 84 LEU A N 1
ATOM 656 C CA . LEU A 1 84 ? -11.209 0.795 -4.730 1.00 88.81 84 LEU A CA 1
ATOM 657 C C . LEU A 1 84 ? -11.233 2.091 -3.920 1.00 88.81 84 LEU A C 1
ATOM 659 O O . LEU A 1 84 ? -11.492 2.055 -2.716 1.00 88.81 84 LEU A O 1
ATOM 663 N N . HIS A 1 85 ? -11.022 3.234 -4.574 1.00 87.38 85 HIS A N 1
ATOM 664 C CA . HIS A 1 85 ? -11.088 4.539 -3.926 1.00 87.38 85 HIS A CA 1
ATOM 665 C C . HIS A 1 85 ? -12.495 4.827 -3.385 1.00 87.38 85 HIS A C 1
ATOM 667 O O . HIS A 1 85 ? -12.651 5.197 -2.223 1.00 87.38 85 HIS A O 1
ATOM 673 N N . ALA A 1 86 ? -13.535 4.591 -4.189 1.00 87.50 86 ALA A N 1
ATOM 674 C CA . ALA A 1 86 ? -14.922 4.759 -3.759 1.00 87.50 86 ALA A CA 1
ATOM 675 C C . ALA A 1 86 ? -15.269 3.853 -2.565 1.00 87.50 86 ALA A C 1
ATOM 677 O O . ALA A 1 86 ? -15.908 4.299 -1.611 1.00 87.50 86 ALA A O 1
ATOM 678 N N . ALA A 1 87 ? -14.806 2.598 -2.578 1.00 88.94 87 ALA A N 1
ATOM 679 C CA . ALA A 1 87 ? -14.991 1.678 -1.460 1.00 88.94 87 ALA A CA 1
ATOM 680 C C . ALA A 1 87 ? -14.287 2.165 -0.182 1.00 88.94 87 ALA A C 1
ATOM 682 O O . ALA A 1 87 ? -14.853 2.054 0.908 1.00 88.94 87 ALA A O 1
ATOM 683 N N . MET A 1 88 ? -13.081 2.723 -0.313 1.00 86.06 88 MET A N 1
ATOM 684 C CA . MET A 1 88 ? -12.324 3.293 0.801 1.00 86.06 88 MET A CA 1
ATOM 685 C C . MET A 1 88 ? -13.013 4.516 1.416 1.00 86.06 88 MET A C 1
ATOM 687 O O . MET A 1 88 ? -13.088 4.612 2.640 1.00 86.06 88 MET A O 1
ATOM 691 N N . GLU A 1 89 ? -13.543 5.422 0.594 1.00 85.50 89 GLU A N 1
ATOM 692 C CA . GLU A 1 89 ? -14.250 6.633 1.044 1.00 85.50 89 GLU A CA 1
ATOM 693 C C . GLU A 1 89 ? -15.597 6.328 1.719 1.00 85.50 89 GLU A C 1
ATOM 695 O O . GLU A 1 89 ? -15.978 6.941 2.730 1.00 85.50 89 GLU A O 1
ATOM 700 N N . ALA A 1 90 ? -16.320 5.342 1.182 1.00 87.94 90 ALA A N 1
ATOM 701 C CA . ALA A 1 90 ? -17.591 4.886 1.733 1.00 87.94 90 ALA A CA 1
ATOM 702 C C . ALA A 1 90 ? -17.424 4.146 3.071 1.00 87.94 90 ALA A C 1
ATOM 704 O O . ALA A 1 90 ? -18.359 4.085 3.874 1.00 87.94 90 ALA A O 1
ATOM 705 N N . TRP A 1 91 ? -16.246 3.578 3.332 1.00 87.06 91 TRP A N 1
ATOM 706 C CA . TRP A 1 91 ? -15.989 2.826 4.550 1.00 87.06 91 TRP A CA 1
ATOM 707 C C . TRP A 1 91 ? -15.744 3.751 5.749 1.00 87.06 91 TRP A C 1
ATOM 709 O O . TRP A 1 91 ? -14.848 4.593 5.738 1.00 87.06 91 TRP A O 1
ATOM 719 N N . LYS A 1 92 ? -16.536 3.569 6.812 1.00 85.38 92 LYS A N 1
ATOM 720 C CA . LYS A 1 92 ? -16.431 4.328 8.068 1.00 85.38 92 LYS A CA 1
ATOM 721 C C . LYS A 1 92 ? -15.889 3.437 9.183 1.00 85.38 92 LYS A C 1
ATOM 723 O O . LYS A 1 92 ? -16.502 2.415 9.503 1.00 85.38 92 LYS A O 1
ATOM 728 N N . SER A 1 93 ? -14.744 3.816 9.755 1.00 81.69 93 SER A N 1
ATOM 729 C CA . SER A 1 93 ? -14.075 3.058 10.821 1.00 81.69 93 SER A CA 1
ATOM 730 C C . SER A 1 93 ? -14.889 3.027 12.112 1.00 81.69 93 SER A C 1
ATOM 732 O O . SER A 1 93 ? -14.922 1.983 12.769 1.00 81.69 93 SER A O 1
ATOM 734 N N . GLU A 1 94 ? -15.591 4.120 12.445 1.00 80.69 94 GLU A N 1
ATOM 735 C CA . GLU A 1 94 ? -16.299 4.239 13.728 1.00 80.69 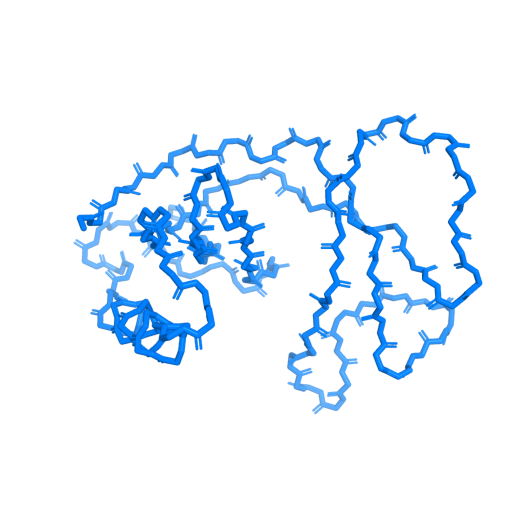94 GLU A CA 1
ATOM 736 C C . GLU A 1 94 ? -17.400 3.181 13.866 1.00 80.69 94 GLU A C 1
ATOM 738 O O . GLU A 1 94 ? -17.554 2.563 14.918 1.00 80.69 94 GLU A O 1
ATOM 743 N N . ASN A 1 95 ? -18.083 2.864 12.762 1.00 84.94 95 ASN A N 1
ATOM 744 C CA . ASN A 1 95 ? -19.131 1.839 12.702 1.00 84.94 95 ASN A CA 1
ATOM 745 C C . ASN A 1 95 ? -18.619 0.414 12.976 1.00 84.94 95 ASN A C 1
ATOM 747 O O . ASN A 1 95 ? -19.405 -0.534 12.991 1.00 84.94 95 ASN A O 1
ATOM 751 N N . ARG A 1 96 ? -17.301 0.236 13.123 1.00 81.12 96 ARG A N 1
ATOM 752 C CA . ARG A 1 96 ? -16.643 -1.060 13.312 1.00 81.12 96 ARG A CA 1
ATOM 753 C C . ARG A 1 96 ? -15.726 -1.107 14.537 1.00 81.12 96 ARG A C 1
ATOM 755 O O . ARG A 1 96 ? -14.981 -2.072 14.667 1.00 81.12 96 ARG A O 1
ATOM 762 N N . GLY A 1 97 ? -15.784 -0.106 15.423 1.00 87.75 97 GLY A N 1
ATOM 763 C CA . GLY A 1 97 ? -14.956 -0.053 16.637 1.00 87.75 97 GLY A CA 1
ATOM 764 C C . GLY A 1 97 ? -13.499 0.346 16.384 1.00 87.75 97 GLY A C 1
ATOM 765 O O . GLY A 1 97 ? -12.616 0.005 17.170 1.00 87.75 97 GLY A O 1
ATOM 766 N N . PHE A 1 98 ? -13.240 1.043 15.277 1.00 88.88 98 PHE A N 1
ATOM 767 C CA . PHE A 1 98 ? -11.919 1.552 14.929 1.00 88.88 98 PHE A CA 1
ATOM 768 C C . PHE A 1 98 ? -11.950 3.073 14.757 1.00 88.88 98 PHE A C 1
ATOM 770 O O . PHE A 1 98 ? -12.958 3.651 14.354 1.00 88.88 98 PHE A O 1
ATOM 777 N N . ALA A 1 99 ? -10.810 3.712 14.987 1.00 89.56 99 ALA A N 1
ATOM 778 C CA . ALA A 1 99 ? -10.544 5.094 14.616 1.00 89.56 99 ALA A CA 1
ATOM 779 C C . ALA A 1 99 ? -9.468 5.142 13.513 1.00 89.56 99 ALA A C 1
ATOM 781 O O . ALA A 1 99 ? -8.607 4.253 13.464 1.00 89.56 99 ALA A O 1
ATOM 782 N N . PRO A 1 100 ? -9.476 6.162 12.636 1.00 86.00 100 PRO A N 1
ATOM 783 C CA . PRO A 1 100 ? -8.365 6.406 11.723 1.00 86.00 100 PRO A CA 1
ATOM 784 C C . PRO A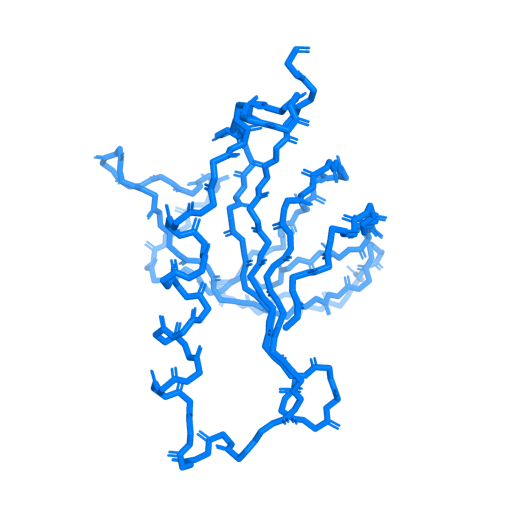 1 100 ? -7.052 6.573 12.500 1.00 86.00 100 PRO A C 1
ATOM 786 O O . PRO A 1 100 ? -7.028 7.177 13.578 1.00 86.00 100 PRO A O 1
ATOM 789 N N . ASP A 1 101 ? -5.959 6.034 11.961 1.00 85.44 101 ASP A N 1
ATOM 790 C CA . ASP A 1 101 ? -4.622 6.268 12.501 1.00 85.44 101 ASP A CA 1
ATOM 791 C C . ASP A 1 101 ? -3.774 7.076 11.522 1.00 85.44 101 ASP A C 1
ATOM 793 O O . ASP A 1 101 ? -3.101 6.544 10.644 1.00 85.44 101 ASP A O 1
ATOM 797 N N . ASP A 1 102 ? -3.806 8.390 11.716 1.00 79.81 102 ASP A N 1
ATOM 798 C CA . ASP A 1 102 ? -3.139 9.357 10.857 1.00 79.81 102 ASP A CA 1
ATOM 799 C C . ASP A 1 102 ? -1.624 9.482 11.078 1.00 79.81 102 ASP A C 1
ATOM 801 O O . ASP A 1 102 ? -0.963 10.241 10.363 1.00 79.81 102 ASP A O 1
ATOM 805 N N . THR A 1 103 ? -1.071 8.733 12.036 1.00 81.00 103 THR A N 1
ATOM 806 C CA . THR A 1 103 ? 0.374 8.694 12.314 1.00 81.00 103 THR A CA 1
ATOM 807 C C . THR A 1 103 ? 1.137 7.778 11.356 1.00 81.00 103 THR A C 1
ATOM 809 O O . THR A 1 103 ? 2.360 7.864 11.265 1.00 81.00 103 THR A O 1
ATOM 812 N N . ARG A 1 104 ? 0.423 6.915 10.621 1.00 77.31 104 ARG A N 1
ATOM 813 C CA . ARG A 1 104 ? 0.979 5.974 9.643 1.00 77.31 104 ARG A CA 1
ATOM 814 C C . ARG A 1 104 ? 0.503 6.323 8.227 1.00 77.31 104 ARG A C 1
ATOM 816 O O . ARG A 1 104 ? -0.580 6.889 8.062 1.00 77.31 104 ARG A O 1
ATOM 823 N N . PRO A 1 105 ? 1.274 5.978 7.184 1.00 74.50 105 PRO A N 1
ATOM 824 C CA . PRO A 1 105 ? 0.863 6.230 5.811 1.00 74.50 105 PRO A CA 1
ATOM 825 C C . PRO A 1 105 ? -0.241 5.261 5.363 1.00 74.50 105 PRO A C 1
ATOM 827 O O . PRO A 1 105 ? -0.189 4.057 5.629 1.00 74.50 105 PRO A O 1
ATOM 830 N N . THR A 1 106 ? -1.207 5.775 4.599 1.00 79.19 106 THR A N 1
ATOM 831 C CA . THR A 1 106 ? -2.016 4.943 3.698 1.00 79.19 106 THR A CA 1
ATOM 832 C C . THR A 1 106 ? -1.126 4.509 2.548 1.00 79.19 106 THR A C 1
ATOM 834 O O . THR A 1 106 ? -0.415 5.333 1.973 1.00 79.19 106 THR A O 1
ATOM 837 N N . TYR A 1 107 ? -1.173 3.238 2.170 1.00 77.88 107 TYR A N 1
ATOM 838 C CA . TYR A 1 107 ? -0.382 2.769 1.044 1.00 77.88 107 TYR A CA 1
ATOM 839 C C . TYR A 1 107 ? -1.158 1.859 0.109 1.00 77.88 107 TYR A C 1
ATOM 841 O O . TYR A 1 107 ? -2.092 1.165 0.506 1.00 77.88 107 TYR A O 1
ATOM 849 N N . GLN A 1 108 ? -0.714 1.840 -1.142 1.00 79.31 108 GLN A N 1
ATOM 850 C CA . GLN A 1 108 ? -1.219 0.950 -2.175 1.00 79.31 108 GLN A CA 1
ATOM 851 C C . GLN A 1 108 ? -0.178 -0.140 -2.458 1.00 79.31 108 GLN A C 1
ATOM 853 O O . GLN A 1 108 ? 1.023 0.064 -2.243 1.00 79.31 108 GLN A O 1
ATOM 858 N N . ARG A 1 109 ? -0.638 -1.317 -2.877 1.00 80.12 109 ARG A N 1
ATOM 859 C CA . ARG A 1 109 ? 0.195 -2.397 -3.413 1.00 80.12 109 ARG A CA 1
ATOM 860 C C . ARG A 1 109 ? -0.401 -2.833 -4.740 1.00 80.12 109 ARG A C 1
ATOM 862 O O . ARG A 1 109 ? -1.613 -3.031 -4.829 1.00 80.12 109 ARG A O 1
ATOM 869 N N . HIS A 1 110 ? 0.468 -3.031 -5.718 1.00 78.19 110 HIS A N 1
ATOM 870 C CA . HIS A 1 110 ? 0.120 -3.529 -7.039 1.00 78.19 110 HIS A CA 1
ATOM 871 C C . HIS A 1 110 ? 0.941 -4.773 -7.343 1.00 78.19 110 HIS A C 1
ATOM 873 O O . HIS A 1 110 ? 2.153 -4.790 -7.136 1.00 78.19 110 HIS A O 1
ATOM 879 N N . GLY A 1 111 ? 0.270 -5.799 -7.845 1.00 75.56 111 GLY A N 1
ATOM 880 C CA . GLY A 1 111 ? 0.880 -6.980 -8.431 1.00 75.56 111 GLY A CA 1
ATOM 881 C C . GLY A 1 111 ? -0.054 -7.516 -9.503 1.00 75.56 111 GLY A C 1
ATOM 882 O O . GLY A 1 111 ? -0.901 -8.353 -9.187 1.00 75.56 111 GLY A O 1
ATOM 883 N N . SER A 1 112 ? 0.090 -7.013 -10.735 1.00 61.81 112 SER A N 1
ATOM 884 C CA . SER A 1 112 ? -0.773 -7.341 -11.886 1.00 61.81 112 SER A CA 1
ATOM 885 C C . SER A 1 112 ? -0.947 -8.850 -12.064 1.00 61.81 112 SER A C 1
ATOM 887 O O . SER A 1 112 ? -2.064 -9.327 -12.221 1.00 61.81 112 SER A O 1
ATOM 889 N N . ASP A 1 113 ? 0.142 -9.603 -11.900 1.00 63.81 113 ASP A N 1
ATOM 890 C CA . ASP A 1 113 ? 0.186 -11.040 -12.198 1.00 63.81 113 ASP A CA 1
ATOM 891 C C . ASP A 1 113 ? -0.066 -11.920 -10.961 1.00 63.81 113 ASP A C 1
ATOM 893 O O . ASP A 1 113 ? -0.016 -13.147 -11.033 1.00 63.81 113 ASP A O 1
ATOM 897 N N . THR A 1 114 ? -0.274 -11.310 -9.790 1.00 71.38 114 THR A N 1
ATOM 898 C CA . THR A 1 114 ? -0.350 -12.027 -8.510 1.00 71.38 114 THR A CA 1
ATOM 899 C C . THR A 1 114 ? -1.617 -11.666 -7.740 1.00 71.38 114 THR A C 1
ATOM 901 O O . THR A 1 114 ? -2.675 -12.252 -7.954 1.00 71.38 114 THR A O 1
ATOM 904 N N . PHE A 1 115 ? -1.526 -10.727 -6.802 1.00 73.06 115 PHE A N 1
ATOM 905 C CA . PHE A 1 115 ? -2.589 -10.427 -5.846 1.00 73.06 115 PHE A CA 1
ATOM 906 C C . PHE A 1 115 ? -3.483 -9.251 -6.268 1.00 73.06 115 PHE A C 1
ATOM 908 O O . PHE A 1 115 ? -4.409 -8.916 -5.528 1.00 73.06 115 PHE A O 1
ATOM 915 N N . GLY A 1 116 ? -3.257 -8.656 -7.444 1.00 85.06 116 GLY A N 1
ATOM 916 C CA . GLY A 1 116 ? -4.042 -7.540 -7.970 1.00 85.06 116 GLY A CA 1
ATOM 917 C C . GLY A 1 116 ? -3.679 -6.209 -7.318 1.00 85.06 116 GLY A C 1
ATOM 918 O O . GLY A 1 116 ? -2.499 -5.889 -7.154 1.00 85.06 116 GLY A O 1
ATOM 919 N N . GLN A 1 117 ? -4.688 -5.424 -6.942 1.00 87.00 117 GLN A N 1
ATOM 920 C CA . GLN A 1 117 ? -4.509 -4.096 -6.351 1.00 87.00 117 GLN A CA 1
ATOM 921 C C . GLN A 1 117 ? -5.108 -4.034 -4.949 1.00 87.00 117 GLN A C 1
ATOM 923 O O . GLN A 1 117 ? -6.219 -4.504 -4.690 1.00 87.00 117 GLN A O 1
ATOM 928 N N . VAL A 1 118 ? -4.348 -3.453 -4.024 1.00 86.44 118 VAL A N 1
ATOM 929 C CA . VAL A 1 118 ? -4.707 -3.374 -2.608 1.00 86.44 118 VAL A CA 1
ATOM 930 C C . VAL A 1 118 ? -4.475 -1.967 -2.088 1.00 86.44 118 VAL A C 1
ATOM 932 O O . VAL A 1 118 ? -3.368 -1.451 -2.219 1.00 86.44 118 VAL A O 1
ATOM 935 N N . PHE A 1 119 ? -5.475 -1.373 -1.438 1.00 86.19 119 PHE A N 1
ATOM 936 C CA . PHE A 1 119 ? -5.320 -0.157 -0.635 1.00 86.19 119 PHE A CA 1
ATOM 937 C C . PHE A 1 119 ? -5.374 -0.516 0.849 1.00 86.19 119 PHE A C 1
ATOM 939 O O . PHE A 1 119 ? -6.299 -1.194 1.298 1.00 86.19 119 PHE A O 1
ATOM 946 N N . CYS A 1 120 ? -4.399 -0.039 1.615 1.00 84.81 120 CYS A N 1
ATOM 947 C CA . CYS A 1 120 ? -4.303 -0.232 3.056 1.00 84.81 120 CYS A CA 1
ATOM 948 C C . CYS A 1 120 ? -4.408 1.120 3.758 1.00 84.81 120 CYS A C 1
ATOM 950 O O . CYS A 1 120 ? -3.518 1.960 3.612 1.00 84.81 120 CYS A O 1
ATOM 952 N N . ARG A 1 121 ? -5.465 1.313 4.552 1.00 85.38 121 ARG A N 1
ATOM 953 C CA . ARG A 1 121 ? -5.672 2.512 5.372 1.00 85.38 121 ARG A CA 1
ATOM 954 C C . ARG A 1 121 ? -5.405 2.191 6.846 1.00 85.38 121 ARG A C 1
ATOM 956 O O . ARG A 1 121 ? -6.086 1.317 7.381 1.00 85.38 121 ARG A O 1
ATOM 963 N N . PRO A 1 122 ? -4.440 2.845 7.507 1.00 85.69 122 PRO A N 1
ATOM 964 C CA . PRO A 1 122 ? -4.117 2.567 8.902 1.00 85.69 122 PRO A CA 1
ATOM 965 C C . PRO A 1 122 ? -5.276 2.929 9.829 1.00 85.69 122 PRO A C 1
ATOM 967 O O . PRO A 1 122 ? -5.928 3.968 9.687 1.00 85.69 122 PRO A O 1
ATOM 970 N N . VAL A 1 123 ? -5.534 2.037 10.781 1.00 87.94 123 VAL A N 1
ATOM 971 C CA . VAL A 1 123 ? -6.566 2.193 11.806 1.00 87.94 123 VAL A CA 1
ATOM 972 C C . VAL A 1 123 ? -6.028 1.750 13.160 1.00 87.94 123 VAL A C 1
ATOM 974 O O . VAL A 1 123 ? -5.039 1.021 13.246 1.00 87.94 123 VAL A O 1
ATOM 977 N N . LYS A 1 124 ? -6.697 2.185 14.221 1.00 88.44 124 LYS A N 1
ATOM 978 C CA . LYS A 1 124 ? -6.453 1.770 15.604 1.00 88.44 124 LYS A CA 1
ATOM 979 C C . LYS A 1 124 ? -7.776 1.428 16.273 1.00 88.44 124 LYS A C 1
ATOM 981 O O . LYS A 1 124 ? -8.818 1.930 15.852 1.00 88.44 124 LYS A O 1
ATOM 986 N N . ARG A 1 125 ? -7.750 0.591 17.308 1.00 85.62 125 ARG A N 1
ATOM 987 C CA . ARG A 1 125 ? -8.940 0.350 18.138 1.00 85.62 125 ARG A CA 1
ATOM 988 C C . ARG A 1 125 ? -9.406 1.662 18.763 1.00 85.62 125 ARG A C 1
ATOM 990 O O . ARG A 1 125 ? -8.568 2.444 19.218 1.00 85.62 125 ARG A O 1
ATOM 997 N N . ALA A 1 126 ? -10.713 1.901 18.683 1.00 76.25 126 ALA A N 1
ATOM 998 C CA . ALA A 1 126 ? -11.368 3.029 19.337 1.00 76.25 126 ALA A CA 1
ATOM 999 C C . ALA A 1 126 ? -11.530 2.772 20.840 1.00 76.25 126 ALA A C 1
ATOM 1001 O O . ALA A 1 126 ? -11.678 1.585 21.219 1.00 76.25 126 ALA A O 1
#

Secondary structure (DSSP, 8-state):
---------TTEEEEEEPSS--SS--SEETTEE---EEEEEETT--SPPPTTEEEEEPPP--EEEEEE----HHHHHHHHHHHHHHHHHH--SGGGTEEE-TTS--EEEEETTTTEEEEEEEEEE-

Foldseek 3Di:
DFDFDLPFVPFWWWFWADPDDDDDDDQDDPNDGHDTDTDTDGNPDPDDRDPRTDTDDFHTAGWRKQFDAADDCVPCVVVVVVVSVVVVVPDDQVVVQKDFDPVGDWDWDADNPGRHIMTITGIDGD